Protein AF-G5S411-F1 (afdb_monomer_lite)

Radius of gyration: 20.15 Å; chains: 1; bounding box: 33×37×54 Å

Foldseek 3Di:
DDPDDPVVVVVCVVVVVVVVVVVVVVVVVVVLVVVLVPDPDVVVSVVSVVVVVVVVVVVVVVVVVVVVVVVVVVCVVVVD

Secondary structure (DSSP, 8-state):
--S--HHHHHHHHHHHHHHHHHHHHHHHHHHHHHHHHT-SSHHHHHHHHHHHHHHHHHHHHHHHHHHHHHHHHHHHHHT-

Structure (mmCIF, N/CA/C/O backbone):
data_AF-G5S411-F1
#
_entry.id   AF-G5S411-F1
#
loop_
_atom_site.group_PDB
_atom_site.id
_atom_site.type_symbol
_atom_site.label_atom_id
_atom_site.label_alt_id
_atom_site.label_comp_id
_atom_site.label_asym_id
_atom_site.label_entity_id
_atom_site.label_seq_id
_atom_site.pdbx_PDB_ins_code
_atom_site.Cartn_x
_atom_site.Cartn_y
_atom_site.Cartn_z
_atom_site.occupancy
_atom_site.B_iso_or_equiv
_atom_site.auth_seq_id
_atom_site.auth_comp_id
_atom_site.auth_asym_id
_atom_site.auth_atom_id
_atom_site.pdbx_PDB_model_num
ATOM 1 N N . MET A 1 1 ? -2.440 -23.283 32.093 1.00 51.19 1 MET A N 1
ATOM 2 C CA . MET A 1 1 ? -2.968 -22.177 31.264 1.00 51.19 1 MET A CA 1
ATOM 3 C C . MET A 1 1 ? -3.574 -22.808 30.021 1.00 51.19 1 MET A C 1
ATOM 5 O O . MET A 1 1 ? -2.806 -23.379 29.256 1.00 51.19 1 MET A O 1
ATOM 9 N N . PRO A 1 2 ? -4.909 -22.875 29.869 1.00 51.91 2 PRO A N 1
ATOM 10 C CA . PRO A 1 2 ? -5.497 -23.589 28.743 1.00 51.91 2 PRO A CA 1
ATOM 11 C C . PRO A 1 2 ? -5.257 -22.765 27.474 1.00 51.91 2 PRO A C 1
ATOM 13 O O . PRO A 1 2 ? -5.656 -21.609 27.400 1.00 51.91 2 PRO A O 1
ATOM 16 N N . LEU A 1 3 ? -4.550 -23.354 26.510 1.00 59.41 3 LEU A N 1
ATOM 17 C CA . LEU A 1 3 ? -4.046 -22.696 25.298 1.00 59.41 3 LEU A CA 1
ATOM 18 C C . LEU A 1 3 ? -5.101 -22.508 24.192 1.00 59.41 3 LEU A C 1
ATOM 20 O O . LEU A 1 3 ? -4.749 -22.075 23.104 1.00 59.41 3 LEU A O 1
ATOM 24 N N . PHE A 1 4 ? -6.372 -22.843 24.442 1.00 62.84 4 PHE A N 1
ATOM 25 C CA . PHE A 1 4 ? -7.433 -22.768 23.435 1.00 62.84 4 PHE A CA 1
ATOM 26 C C . PHE A 1 4 ? -8.779 -22.449 24.084 1.00 62.84 4 PHE A C 1
ATOM 28 O O . PHE A 1 4 ? -9.516 -23.330 24.529 1.00 62.84 4 PHE A O 1
ATOM 35 N N . THR A 1 5 ? -9.090 -21.164 24.149 1.00 66.94 5 THR A N 1
ATOM 36 C CA . THR A 1 5 ? -10.401 -20.636 24.527 1.00 66.94 5 THR A CA 1
ATOM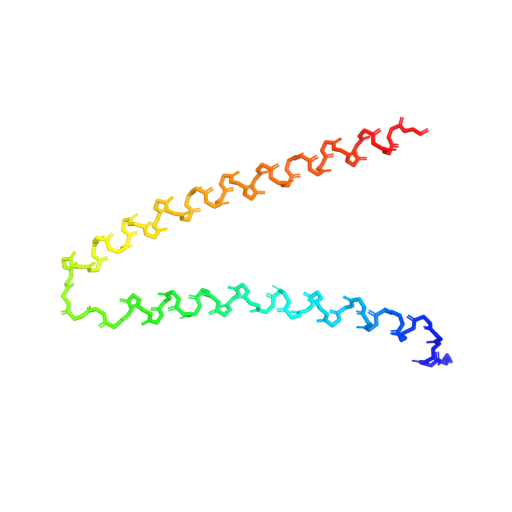 37 C C . THR A 1 5 ? -11.194 -20.290 23.260 1.00 66.94 5 THR A C 1
ATOM 39 O O . THR A 1 5 ? -10.625 -20.105 22.183 1.00 66.94 5 THR A O 1
ATOM 42 N N . SER A 1 6 ? -12.520 -20.154 23.353 1.00 62.94 6 SER A N 1
ATOM 43 C CA . SER A 1 6 ? -13.362 -19.688 22.232 1.00 62.94 6 SER A CA 1
ATOM 44 C C . SER A 1 6 ? -12.896 -18.346 21.640 1.00 62.94 6 SER A C 1
ATOM 46 O O . SER A 1 6 ? -13.148 -18.069 20.465 1.00 62.94 6 SER A O 1
ATOM 48 N N . SER A 1 7 ? -12.169 -17.546 22.427 1.00 66.31 7 SER A N 1
ATOM 49 C CA . SER A 1 7 ? -11.556 -16.284 22.011 1.00 66.31 7 SER A CA 1
ATOM 50 C C . SER A 1 7 ? -10.425 -16.477 20.999 1.00 66.31 7 SER A C 1
ATOM 52 O O . SER A 1 7 ? -10.311 -15.671 20.081 1.00 66.31 7 SER A O 1
ATOM 54 N N . ASP A 1 8 ? -9.652 -17.566 21.075 1.00 70.69 8 ASP A N 1
ATOM 55 C CA . ASP A 1 8 ? -8.567 -17.845 20.123 1.00 70.69 8 ASP A CA 1
ATOM 56 C C . ASP A 1 8 ? -9.122 -18.138 18.727 1.00 70.69 8 ASP A C 1
ATOM 58 O O . ASP A 1 8 ? -8.582 -17.686 17.720 1.00 70.69 8 ASP A O 1
ATOM 62 N N . LYS 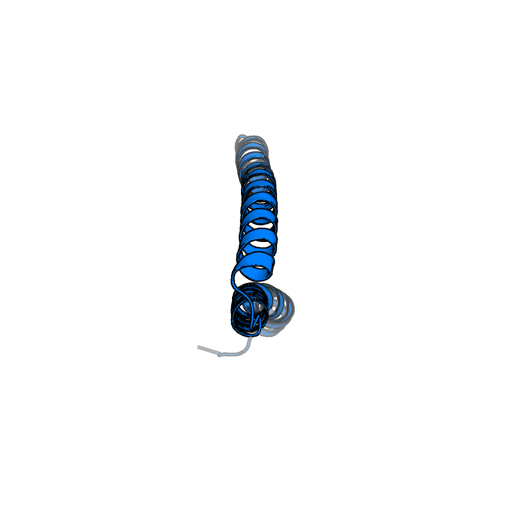A 1 9 ? -10.272 -18.819 18.645 1.00 71.12 9 LYS A N 1
ATOM 63 C CA . LYS A 1 9 ? -10.953 -19.081 17.368 1.00 71.12 9 LYS A CA 1
ATOM 64 C C . LYS A 1 9 ? -11.493 -17.796 16.731 1.00 71.12 9 LYS A C 1
ATOM 66 O O . LYS A 1 9 ? -11.453 -17.657 15.509 1.00 71.12 9 LYS A O 1
ATOM 71 N N . ALA A 1 10 ? -11.982 -16.855 17.541 1.00 74.56 10 ALA A N 1
ATOM 72 C CA . ALA A 1 10 ? -12.416 -15.538 17.075 1.00 74.56 10 ALA A CA 1
ATOM 73 C C . ALA A 1 10 ? -11.223 -14.663 16.651 1.00 74.56 10 ALA A C 1
ATOM 75 O O . ALA A 1 10 ? -11.279 -14.024 15.599 1.00 74.56 10 ALA A O 1
ATOM 76 N N . LEU A 1 11 ? -10.128 -14.705 17.415 1.00 78.62 11 LEU A N 1
ATOM 77 C CA . LEU A 1 11 ? -8.879 -14.015 17.106 1.00 78.62 11 LEU A CA 1
ATOM 78 C C . LEU A 1 11 ? -8.295 -14.510 15.784 1.00 78.62 11 LEU A C 1
ATOM 80 O O . LEU A 1 11 ? -8.018 -13.697 14.911 1.00 78.62 11 LEU A O 1
ATOM 84 N N . TRP A 1 12 ? -8.191 -15.827 15.587 1.00 78.38 12 TRP A N 1
ATOM 85 C CA . TRP A 1 12 ? -7.729 -16.407 14.326 1.00 78.38 12 TRP A CA 1
ATOM 86 C C . TRP A 1 12 ? -8.632 -16.028 13.154 1.00 78.38 12 TRP A C 1
ATOM 88 O O . TRP A 1 12 ? -8.123 -15.712 12.085 1.00 78.38 12 TRP A O 1
ATOM 98 N N . ARG A 1 13 ? -9.956 -15.969 13.337 1.00 78.38 13 ARG A N 1
ATOM 99 C CA . ARG A 1 13 ? -10.890 -15.574 12.268 1.00 78.38 13 ARG A CA 1
ATOM 100 C C . ARG A 1 13 ? -10.723 -14.116 11.821 1.00 78.38 13 ARG A C 1
ATOM 102 O O . ARG A 1 13 ? -11.013 -13.817 10.666 1.00 78.38 13 ARG A O 1
ATOM 109 N N . LEU A 1 14 ? -10.248 -13.233 12.702 1.00 78.69 14 LEU A N 1
ATOM 110 C CA . LEU A 1 14 ? -9.933 -11.837 12.379 1.00 78.69 14 LEU A CA 1
ATOM 111 C C . LEU A 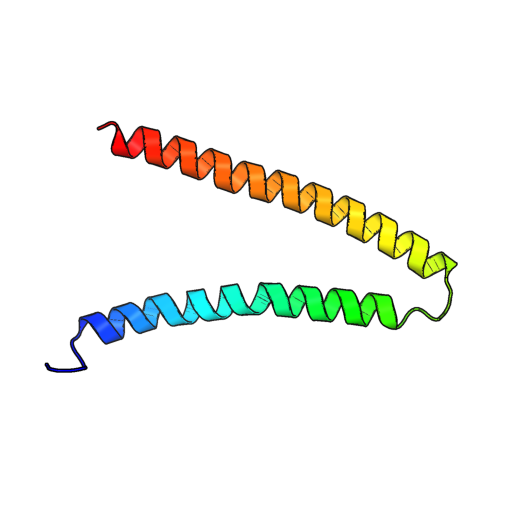1 14 ? -8.479 -11.668 11.903 1.00 78.69 14 LEU A C 1
ATOM 113 O O . LEU A 1 14 ? -8.208 -10.924 10.964 1.00 78.69 14 LEU A O 1
ATOM 117 N N . ALA A 1 15 ? -7.542 -12.382 12.525 1.00 79.81 15 ALA A N 1
ATOM 118 C CA . ALA A 1 15 ? -6.118 -12.308 12.232 1.00 79.81 15 ALA A CA 1
ATOM 119 C C . ALA A 1 15 ? -5.778 -12.888 10.856 1.00 79.81 15 ALA A C 1
ATOM 121 O O . ALA A 1 15 ? -4.963 -12.304 10.154 1.00 79.81 15 ALA A O 1
ATOM 122 N N . LEU A 1 16 ? -6.419 -13.982 10.428 1.00 82.31 16 LEU A N 1
ATOM 123 C CA . LEU A 1 16 ? -6.149 -14.617 9.131 1.00 82.31 16 LEU A CA 1
ATOM 124 C C . LEU A 1 16 ? -6.339 -13.652 7.943 1.00 82.31 16 LEU A C 1
ATOM 126 O O . LEU A 1 16 ? -5.388 -13.482 7.179 1.00 82.31 16 LEU A O 1
ATOM 130 N N . PRO A 1 17 ? -7.484 -12.950 7.794 1.00 82.25 17 PRO A N 1
ATOM 131 C CA . PRO A 1 17 ? -7.6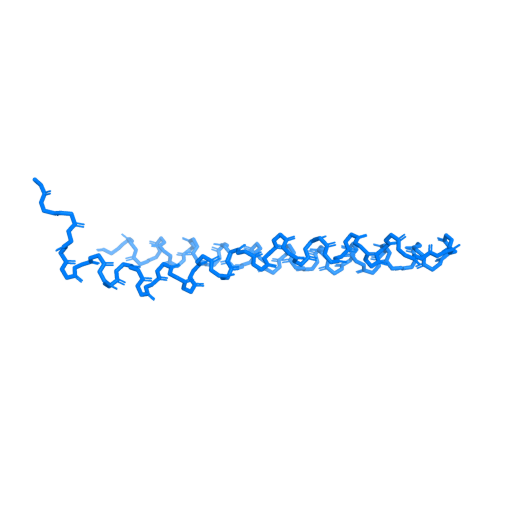35 -11.960 6.730 1.00 82.25 17 PRO A CA 1
ATOM 132 C C . PRO A 1 17 ? -6.710 -10.746 6.910 1.00 82.25 17 PRO A C 1
ATOM 134 O O . PRO A 1 17 ? -6.221 -10.212 5.917 1.00 82.25 17 PRO A O 1
ATOM 137 N N . MET A 1 18 ? -6.405 -10.328 8.146 1.00 80.19 18 MET A N 1
ATOM 138 C CA . MET A 1 18 ? -5.454 -9.231 8.384 1.00 80.19 18 MET A CA 1
ATOM 139 C C . MET A 1 18 ? -4.021 -9.590 7.975 1.00 80.19 18 MET A C 1
ATOM 141 O O . MET A 1 18 ? -3.341 -8.768 7.362 1.00 80.19 18 MET A O 1
ATOM 145 N N . ILE A 1 19 ? -3.564 -10.804 8.278 1.00 82.69 19 ILE A N 1
ATOM 146 C CA . ILE A 1 19 ? -2.245 -11.310 7.887 1.00 82.69 19 ILE A CA 1
ATOM 147 C C . ILE A 1 19 ? -2.175 -11.417 6.364 1.00 82.69 19 ILE A C 1
ATOM 149 O O . ILE A 1 19 ? -1.214 -10.939 5.766 1.00 82.69 19 ILE A O 1
ATOM 153 N N . PHE A 1 20 ? -3.216 -11.961 5.729 1.00 82.75 20 PHE A N 1
ATOM 154 C CA . PHE A 1 20 ? -3.267 -12.087 4.274 1.00 82.75 20 PHE A CA 1
ATOM 155 C C . PHE A 1 20 ? -3.180 -10.717 3.578 1.00 82.75 20 PHE A C 1
ATOM 157 O O . PHE A 1 20 ? -2.340 -10.533 2.701 1.00 82.75 20 PHE A O 1
ATOM 164 N N . SER A 1 21 ? -3.947 -9.722 4.040 1.00 80.00 21 SER A N 1
ATOM 165 C CA . SER A 1 21 ? -3.866 -8.338 3.538 1.00 80.00 21 SER A CA 1
ATOM 166 C C . SER A 1 21 ? -2.523 -7.652 3.813 1.00 80.00 21 SER A C 1
ATOM 168 O O . SER A 1 21 ? -2.127 -6.756 3.073 1.00 80.00 21 SER A O 1
ATOM 170 N N . ASN A 1 22 ? -1.803 -8.030 4.874 1.00 80.38 22 ASN A N 1
ATOM 171 C CA . ASN A 1 22 ? -0.475 -7.467 5.135 1.00 80.38 22 ASN A CA 1
ATOM 172 C C . ASN A 1 22 ? 0.606 -8.107 4.260 1.00 80.38 22 ASN A C 1
ATOM 174 O O . ASN A 1 22 ? 1.549 -7.421 3.881 1.00 80.38 22 ASN A O 1
ATOM 178 N N . ILE A 1 23 ? 0.458 -9.381 3.888 1.00 82.50 23 ILE A N 1
ATOM 179 C CA . ILE A 1 23 ? 1.394 -10.076 2.991 1.00 82.50 23 ILE A CA 1
ATOM 180 C C . ILE A 1 23 ? 1.290 -9.546 1.556 1.00 82.50 23 ILE A C 1
ATOM 182 O O . ILE A 1 23 ? 2.298 -9.503 0.853 1.00 82.50 23 ILE A O 1
ATOM 186 N N . THR A 1 24 ? 0.116 -9.084 1.113 1.00 76.38 24 THR A N 1
ATOM 187 C CA . THR A 1 24 ? -0.047 -8.559 -0.255 1.00 76.38 24 THR A CA 1
ATOM 188 C C . THR A 1 24 ? 0.789 -7.310 -0.532 1.00 76.38 24 THR A C 1
ATOM 190 O O . THR A 1 24 ? 1.163 -7.093 -1.677 1.00 76.38 24 THR A O 1
ATOM 193 N N . VAL A 1 25 ? 1.127 -6.511 0.486 1.00 76.50 25 VAL A N 1
ATOM 194 C CA . VAL A 1 25 ? 1.926 -5.279 0.326 1.00 76.50 25 VAL A CA 1
ATOM 1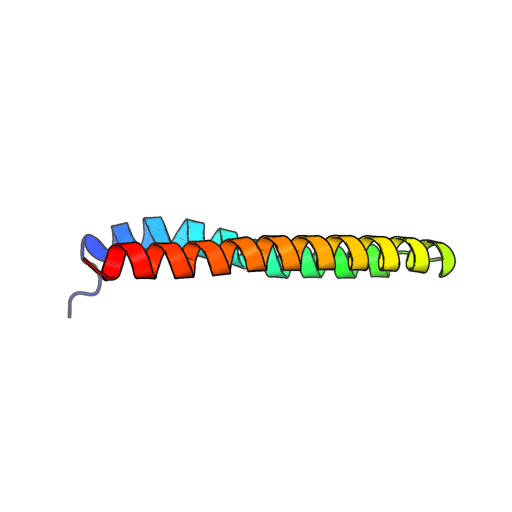95 C C . VAL A 1 25 ? 3.369 -5.566 -0.130 1.00 76.50 25 VAL A C 1
ATOM 197 O O . VAL A 1 25 ? 3.757 -5.077 -1.190 1.00 76.50 25 VAL A O 1
ATOM 200 N N . PRO A 1 26 ? 4.178 -6.368 0.593 1.00 76.81 26 PRO A N 1
ATOM 201 C CA . PRO A 1 26 ? 5.521 -6.723 0.140 1.00 76.81 26 PRO A CA 1
ATOM 202 C C . PRO A 1 26 ? 5.506 -7.566 -1.139 1.00 76.81 26 PRO A C 1
ATOM 204 O O . PRO A 1 26 ? 6.424 -7.449 -1.947 1.00 76.81 26 PRO A O 1
ATOM 207 N N . LEU A 1 27 ? 4.463 -8.373 -1.364 1.00 76.25 27 LEU A N 1
ATOM 208 C CA . LEU A 1 27 ? 4.324 -9.146 -2.600 1.00 76.25 27 LEU A CA 1
ATOM 209 C C . LEU A 1 27 ? 4.134 -8.233 -3.819 1.00 76.25 27 LEU A C 1
ATOM 211 O O . LEU A 1 27 ? 4.778 -8.451 -4.841 1.00 76.25 27 LEU A O 1
ATOM 215 N N . LEU A 1 28 ? 3.319 -7.179 -3.686 1.00 75.69 28 LEU A N 1
ATOM 216 C CA . LEU A 1 28 ? 3.160 -6.149 -4.714 1.00 75.69 28 LEU A CA 1
ATOM 217 C C . LEU A 1 28 ? 4.500 -5.454 -5.005 1.00 75.69 28 LEU A C 1
ATOM 219 O O . LEU A 1 28 ? 4.882 -5.339 -6.161 1.00 75.69 28 LEU A O 1
ATOM 223 N N . GLY A 1 29 ? 5.261 -5.089 -3.966 1.00 73.50 29 GLY A N 1
ATOM 224 C CA . GLY A 1 29 ? 6.585 -4.473 -4.129 1.00 73.50 29 GLY A CA 1
ATOM 225 C C . GLY A 1 29 ? 7.609 -5.379 -4.829 1.00 73.50 29 GLY A C 1
ATOM 226 O O . GLY A 1 29 ? 8.448 -4.907 -5.599 1.00 73.50 29 GLY A O 1
ATOM 227 N N . LEU A 1 30 ? 7.526 -6.693 -4.607 1.00 77.62 30 LEU A N 1
ATOM 228 C CA . LEU A 1 30 ? 8.370 -7.677 -5.286 1.00 77.62 30 LEU A CA 1
ATOM 229 C C . LEU A 1 30 ? 7.986 -7.824 -6.766 1.00 77.62 30 LEU A C 1
ATOM 231 O O . LEU A 1 30 ? 8.870 -7.917 -7.617 1.00 77.62 30 LEU A O 1
ATOM 235 N N . VAL A 1 31 ? 6.688 -7.774 -7.081 1.00 74.81 31 VAL A N 1
ATOM 236 C CA . VAL A 1 31 ? 6.180 -7.747 -8.463 1.00 74.81 31 VAL A CA 1
ATOM 237 C C . VAL A 1 31 ? 6.589 -6.455 -9.171 1.00 74.81 31 VAL A C 1
ATOM 239 O O . VAL A 1 31 ? 7.111 -6.534 -10.279 1.00 74.81 31 VAL A O 1
ATOM 242 N N . ASP A 1 32 ? 6.453 -5.294 -8.527 1.00 72.12 32 ASP A N 1
ATOM 243 C CA . ASP A 1 32 ? 6.894 -4.008 -9.083 1.00 72.12 32 ASP A CA 1
ATOM 244 C C . ASP A 1 32 ? 8.389 -4.046 -9.432 1.00 72.12 32 ASP A C 1
ATOM 246 O O . ASP A 1 32 ? 8.793 -3.680 -10.537 1.00 72.12 32 ASP A O 1
ATOM 250 N N . THR A 1 33 ? 9.215 -4.579 -8.526 1.00 66.62 33 THR A N 1
ATOM 251 C CA . THR A 1 33 ? 10.663 -4.730 -8.743 1.00 66.62 33 THR A CA 1
ATOM 252 C C . THR A 1 33 ? 10.970 -5.700 -9.891 1.00 66.62 33 THR A C 1
ATOM 254 O O . THR A 1 33 ? 11.835 -5.422 -10.722 1.00 66.62 33 THR A O 1
ATOM 257 N N . ALA A 1 34 ? 10.248 -6.821 -9.983 1.00 70.12 34 ALA A N 1
ATOM 258 C CA . ALA A 1 34 ? 10.441 -7.824 -11.031 1.00 70.12 34 ALA A CA 1
ATOM 259 C C . ALA A 1 34 ? 9.989 -7.347 -12.424 1.00 70.12 34 ALA A C 1
ATOM 261 O O . ALA A 1 34 ? 10.627 -7.693 -13.422 1.00 70.12 34 ALA A O 1
ATOM 262 N N . VAL A 1 35 ? 8.914 -6.554 -12.497 1.00 67.19 35 VAL A N 1
ATOM 263 C CA . VAL A 1 35 ? 8.400 -5.956 -13.740 1.00 67.19 35 VAL A CA 1
ATOM 264 C C . VAL A 1 35 ? 9.354 -4.877 -14.250 1.00 67.19 35 VAL A C 1
ATOM 266 O O . VAL A 1 35 ? 9.668 -4.851 -15.439 1.00 67.19 35 VAL A O 1
ATOM 269 N N . ILE A 1 36 ? 9.874 -4.029 -13.358 1.00 65.19 36 ILE A N 1
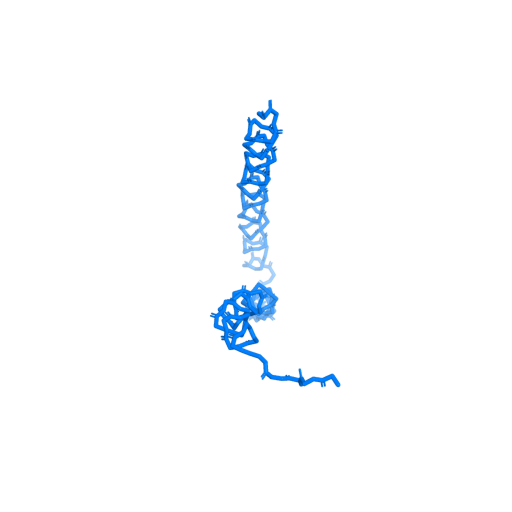ATOM 270 C CA . ILE A 1 36 ? 10.865 -3.003 -13.717 1.00 65.19 36 ILE A CA 1
ATOM 271 C C . ILE A 1 36 ? 12.196 -3.648 -14.145 1.00 65.19 36 ILE A C 1
ATOM 273 O O . ILE A 1 36 ? 12.849 -3.153 -15.061 1.00 65.19 36 ILE A O 1
ATOM 277 N N . GLY A 1 37 ? 12.578 -4.776 -13.535 1.00 66.00 37 GLY A N 1
ATOM 278 C CA . GLY A 1 37 ? 13.815 -5.502 -13.844 1.00 66.00 37 GLY A CA 1
ATOM 279 C C . GLY A 1 37 ? 13.853 -6.223 -15.201 1.00 66.00 37 GLY A C 1
ATOM 280 O O . GLY A 1 37 ? 14.941 -6.563 -15.653 1.00 66.00 37 GLY A O 1
ATOM 281 N N . HIS A 1 38 ? 12.709 -6.442 -15.863 1.00 65.31 38 HIS A N 1
ATOM 282 C CA . HIS A 1 38 ? 12.616 -7.145 -17.159 1.00 65.31 38 HIS A CA 1
ATOM 283 C C . HIS A 1 38 ? 12.659 -6.225 -18.396 1.00 65.31 38 HIS A C 1
ATOM 285 O O . HIS A 1 38 ? 12.498 -6.695 -19.521 1.00 65.31 38 HIS A O 1
ATOM 291 N N . LEU A 1 39 ? 12.838 -4.913 -18.229 1.00 61.12 39 LEU A N 1
ATOM 292 C CA . LEU A 1 39 ? 12.853 -3.969 -19.350 1.00 61.12 39 LEU A CA 1
ATOM 293 C C . LEU A 1 39 ? 14.266 -3.844 -19.952 1.00 61.12 39 LEU A C 1
ATOM 295 O O . LEU A 1 39 ? 15.112 -3.130 -19.423 1.00 61.12 39 LEU A O 1
ATOM 299 N N . ASP A 1 40 ? 14.485 -4.484 -21.105 1.00 58.88 40 ASP A N 1
ATOM 300 C CA . ASP A 1 40 ? 15.753 -4.527 -21.867 1.00 58.88 40 ASP A CA 1
ATOM 301 C C . ASP A 1 40 ? 16.224 -3.176 -22.465 1.00 58.88 40 ASP A C 1
ATOM 303 O O . ASP A 1 40 ? 17.326 -3.084 -23.006 1.00 58.88 40 ASP A O 1
ATOM 307 N N . SER A 1 41 ? 15.425 -2.101 -22.393 1.00 63.12 41 SER A N 1
ATOM 308 C CA . SER A 1 41 ? 15.787 -0.783 -22.943 1.00 63.12 41 SER A CA 1
ATOM 309 C C . SER A 1 41 ? 15.627 0.347 -21.910 1.00 63.12 41 SER A C 1
ATOM 311 O O . SER A 1 41 ? 14.514 0.580 -21.422 1.00 63.12 41 SER A O 1
ATOM 313 N N . PRO A 1 42 ? 16.697 1.115 -21.606 1.00 66.94 42 PRO A N 1
ATOM 314 C CA . PRO A 1 42 ? 16.707 2.121 -20.536 1.00 66.94 42 PRO A CA 1
ATOM 315 C C . PRO A 1 42 ? 15.702 3.270 -20.724 1.00 66.94 42 PRO A C 1
ATOM 317 O O . PRO A 1 42 ? 15.331 3.929 -19.755 1.00 66.94 42 PRO A O 1
ATOM 320 N N . VAL A 1 43 ? 15.216 3.502 -21.948 1.00 69.94 43 VAL A N 1
ATOM 321 C CA . VAL A 1 43 ? 14.251 4.575 -22.248 1.00 69.94 43 VAL A CA 1
ATOM 322 C C . VAL A 1 43 ? 12.841 4.227 -21.756 1.00 69.94 43 VAL A C 1
ATOM 324 O O . VAL A 1 43 ? 12.175 5.067 -21.150 1.00 69.94 43 VAL A O 1
ATOM 327 N N . PHE A 1 44 ? 12.391 2.983 -21.947 1.00 65.31 44 PHE A N 1
ATOM 328 C CA . PHE A 1 44 ? 11.092 2.531 -21.429 1.00 65.31 44 PHE A CA 1
ATOM 329 C C . PHE A 1 44 ? 11.120 2.360 -19.907 1.00 65.31 44 PHE A C 1
ATOM 331 O O . PHE A 1 44 ? 10.139 2.675 -19.234 1.00 65.31 44 PHE A O 1
ATOM 338 N N . LEU A 1 45 ? 12.270 1.958 -19.358 1.00 69.19 45 LEU A N 1
ATOM 339 C CA . LEU A 1 45 ? 12.502 1.887 -17.916 1.00 69.19 45 LEU A CA 1
ATOM 340 C C . LEU A 1 45 ? 12.391 3.278 -17.270 1.00 69.19 45 LEU A C 1
ATOM 342 O O . LEU A 1 45 ? 11.728 3.425 -16.247 1.00 69.19 45 LEU A O 1
ATOM 346 N N . GLY A 1 46 ? 12.933 4.318 -17.916 1.00 71.44 46 GLY A N 1
ATOM 347 C CA . GLY A 1 46 ? 12.777 5.705 -17.471 1.00 71.44 46 GLY A CA 1
ATOM 348 C C . GLY A 1 46 ? 11.315 6.165 -17.414 1.00 71.44 46 GLY A C 1
ATOM 349 O O . GLY A 1 46 ? 10.892 6.742 -16.413 1.00 71.44 46 GLY A O 1
ATOM 350 N N . GLY A 1 47 ? 10.514 5.862 -18.441 1.00 77.50 47 GLY A N 1
ATOM 351 C CA . GLY A 1 47 ? 9.085 6.204 -18.463 1.00 77.50 47 GLY A CA 1
ATOM 352 C C . GLY A 1 47 ? 8.276 5.496 -17.371 1.00 77.50 47 GLY A C 1
ATOM 353 O O . GLY A 1 47 ? 7.496 6.134 -16.659 1.00 77.50 47 GLY A O 1
ATOM 354 N N . VAL A 1 48 ? 8.506 4.192 -17.188 1.00 73.19 48 VAL A N 1
ATOM 355 C CA . VAL A 1 48 ? 7.857 3.398 -16.132 1.00 73.19 48 VAL A CA 1
ATOM 356 C C . VAL A 1 48 ? 8.300 3.862 -14.743 1.00 73.19 48 VAL A C 1
ATOM 358 O O . VAL A 1 48 ? 7.455 3.998 -13.864 1.00 73.19 48 VAL A O 1
ATOM 361 N N . ALA A 1 49 ? 9.579 4.187 -14.542 1.00 74.69 49 ALA A N 1
ATOM 362 C CA . ALA A 1 49 ? 10.087 4.698 -13.268 1.00 74.69 49 ALA A CA 1
ATOM 363 C C . ALA A 1 49 ? 9.439 6.036 -12.879 1.00 74.69 49 ALA A C 1
ATOM 365 O O . ALA A 1 49 ? 9.052 6.221 -11.722 1.00 74.69 49 ALA A O 1
ATOM 366 N N . VAL A 1 50 ? 9.261 6.955 -13.834 1.00 79.88 50 VAL A N 1
ATOM 367 C CA . VAL A 1 50 ? 8.569 8.232 -13.590 1.00 79.88 50 VAL A CA 1
ATOM 368 C C . VAL A 1 50 ? 7.089 7.996 -13.272 1.00 79.88 50 VAL A C 1
ATOM 370 O O . VAL A 1 50 ? 6.580 8.557 -12.300 1.00 79.88 50 VAL A O 1
ATOM 373 N N . GLY A 1 51 ? 6.409 7.123 -14.025 1.00 80.38 51 GLY A N 1
ATOM 374 C CA . GLY A 1 51 ? 5.011 6.760 -13.767 1.00 80.38 51 GLY A CA 1
ATOM 375 C C . GLY A 1 51 ? 4.802 6.087 -12.405 1.00 80.38 51 GLY A C 1
ATOM 376 O O . GLY A 1 51 ? 3.887 6.455 -11.663 1.00 80.38 51 GLY A O 1
ATOM 377 N N . ALA A 1 52 ? 5.687 5.160 -12.035 1.00 77.56 52 ALA A N 1
ATOM 378 C CA . ALA A 1 52 ? 5.689 4.494 -10.736 1.00 77.56 52 ALA A CA 1
ATOM 379 C C . ALA A 1 52 ? 5.961 5.485 -9.597 1.00 77.56 52 ALA A C 1
ATOM 381 O O . ALA A 1 52 ? 5.259 5.467 -8.589 1.00 77.56 52 ALA A O 1
ATOM 382 N N . THR A 1 53 ? 6.911 6.409 -9.774 1.00 78.38 53 THR A N 1
ATOM 383 C CA . THR A 1 53 ? 7.219 7.448 -8.778 1.00 78.38 53 THR A CA 1
ATOM 384 C C . THR A 1 53 ? 6.032 8.388 -8.567 1.00 78.38 53 THR A C 1
ATOM 386 O O . THR A 1 53 ? 5.650 8.636 -7.424 1.00 78.38 53 THR A O 1
ATOM 389 N N . ALA A 1 54 ? 5.397 8.865 -9.642 1.00 86.19 54 ALA A N 1
ATOM 390 C CA . ALA A 1 54 ? 4.218 9.729 -9.553 1.00 86.19 54 ALA A CA 1
ATOM 391 C C . ALA A 1 54 ? 3.032 9.017 -8.878 1.00 86.19 54 ALA A C 1
ATOM 393 O O . ALA A 1 54 ? 2.379 9.579 -7.997 1.00 86.19 54 ALA A O 1
ATOM 394 N N . THR A 1 55 ? 2.789 7.757 -9.246 1.00 84.62 55 THR A N 1
ATOM 395 C CA . THR A 1 55 ? 1.725 6.932 -8.654 1.00 84.62 55 THR A CA 1
ATOM 396 C C . THR A 1 55 ? 1.995 6.653 -7.177 1.00 84.62 55 THR A C 1
ATOM 398 O O . THR A 1 55 ? 1.097 6.809 -6.352 1.00 84.62 55 THR A O 1
ATOM 401 N N . SER A 1 56 ? 3.237 6.316 -6.820 1.00 81.50 56 SER A N 1
ATOM 402 C CA . SER A 1 56 ? 3.665 6.104 -5.434 1.00 81.50 56 SER A CA 1
ATOM 403 C C . SER A 1 56 ? 3.482 7.368 -4.592 1.00 81.50 56 SER A C 1
ATOM 405 O O . SER A 1 56 ? 2.938 7.308 -3.490 1.00 81.50 56 SER A O 1
ATOM 407 N N . PHE A 1 57 ? 3.824 8.537 -5.142 1.00 83.62 57 PHE A N 1
ATOM 408 C CA . PHE A 1 57 ? 3.605 9.820 -4.477 1.00 83.62 57 PHE A CA 1
ATOM 409 C C . PHE A 1 57 ? 2.114 10.087 -4.220 1.00 83.62 57 PHE A C 1
ATOM 411 O O . PHE A 1 57 ? 1.730 10.489 -3.119 1.00 83.62 57 PHE A O 1
ATOM 418 N N . LEU A 1 58 ? 1.254 9.799 -5.201 1.00 88.94 58 LEU A N 1
ATOM 419 C CA . LEU A 1 58 ? -0.195 9.937 -5.059 1.00 88.94 58 LEU A CA 1
ATOM 420 C C . LEU A 1 58 ? -0.757 8.971 -4.003 1.00 88.94 58 LEU A C 1
ATOM 422 O O . LEU A 1 58 ? -1.544 9.376 -3.147 1.00 88.94 58 LEU A O 1
ATOM 426 N N . PHE A 1 59 ? -0.308 7.713 -4.009 1.00 83.19 59 PHE A N 1
ATOM 427 C CA . PHE A 1 59 ? -0.672 6.732 -2.987 1.00 83.19 59 PHE A CA 1
ATOM 428 C C . PHE A 1 59 ? -0.201 7.152 -1.597 1.00 83.19 59 PHE A C 1
ATOM 430 O O . PHE A 1 59 ? -0.964 7.022 -0.643 1.00 83.19 59 PHE A O 1
ATOM 437 N N . MET A 1 60 ? 1.009 7.694 -1.466 1.00 81.12 60 MET A N 1
ATOM 438 C CA . MET A 1 60 ? 1.528 8.195 -0.195 1.00 81.12 60 MET A CA 1
ATOM 439 C C . MET A 1 60 ? 0.663 9.338 0.352 1.00 81.12 60 MET A C 1
ATOM 441 O O . MET A 1 60 ? 0.340 9.332 1.539 1.00 81.12 60 MET A O 1
ATOM 445 N N . LEU A 1 61 ? 0.212 10.266 -0.500 1.00 87.12 61 LEU A N 1
ATOM 446 C CA . LEU A 1 61 ? -0.713 11.338 -0.108 1.00 87.12 61 LEU A CA 1
ATOM 447 C C . LEU A 1 61 ? -2.076 10.795 0.342 1.00 87.12 61 LEU A C 1
ATOM 449 O O . LEU A 1 61 ? -2.607 11.224 1.367 1.00 87.12 61 LEU A O 1
ATOM 453 N N . LEU A 1 62 ? -2.636 9.827 -0.385 1.00 88.25 62 LEU A N 1
ATOM 454 C CA . LEU A 1 62 ? -3.909 9.198 -0.020 1.00 88.25 62 LEU A CA 1
ATOM 455 C C . LEU A 1 62 ? -3.795 8.370 1.269 1.00 88.25 62 LEU A C 1
ATOM 457 O O . LEU A 1 62 ? -4.691 8.407 2.114 1.00 88.25 62 LEU A O 1
ATOM 461 N N . LEU A 1 63 ? -2.688 7.650 1.458 1.00 83.19 63 LEU A N 1
ATOM 462 C CA . LEU A 1 63 ? -2.399 6.903 2.684 1.00 83.19 63 LEU A CA 1
ATOM 463 C C . LEU A 1 63 ? -2.195 7.840 3.876 1.00 83.19 63 LEU A C 1
ATOM 465 O O . LEU A 1 63 ? -2.698 7.553 4.965 1.00 83.19 63 LEU A O 1
ATOM 469 N N . PHE A 1 64 ? -1.524 8.973 3.667 1.00 85.81 64 PHE A N 1
ATOM 470 C CA . PHE A 1 64 ? -1.404 10.031 4.664 1.00 85.81 64 PHE A CA 1
ATOM 471 C C . PHE A 1 64 ? -2.779 10.582 5.050 1.00 85.81 64 PHE A C 1
ATOM 473 O O . PHE A 1 64 ? -3.097 10.657 6.238 1.00 85.81 64 PHE A O 1
ATOM 480 N N . LEU A 1 65 ? -3.629 10.892 4.066 1.00 86.00 65 LEU A N 1
ATOM 481 C CA . LEU A 1 65 ? -4.987 11.374 4.313 1.00 86.00 65 LEU A CA 1
ATOM 482 C C . LEU A 1 65 ? -5.807 10.349 5.107 1.00 86.00 65 LEU A C 1
ATOM 484 O O . LEU A 1 65 ? -6.490 10.713 6.067 1.00 86.00 65 LEU A O 1
ATOM 488 N N . ARG A 1 66 ? -5.691 9.060 4.765 1.00 83.50 66 ARG A N 1
ATOM 489 C CA . ARG A 1 66 ? -6.321 7.972 5.520 1.00 83.50 66 ARG A CA 1
ATOM 490 C C . ARG A 1 66 ? -5.859 7.980 6.975 1.00 83.50 66 ARG A C 1
ATOM 492 O O . ARG A 1 66 ? -6.697 8.050 7.864 1.00 83.50 66 ARG A O 1
ATOM 499 N N . MET A 1 67 ? -4.552 7.952 7.241 1.00 81.25 67 MET A N 1
ATOM 500 C CA . MET A 1 67 ? -4.046 7.928 8.620 1.00 81.25 67 MET A CA 1
ATOM 501 C C . MET A 1 67 ? -4.421 9.196 9.402 1.00 81.25 67 MET A C 1
ATOM 503 O O . MET A 1 67 ? -4.895 9.083 10.533 1.00 81.25 67 MET A O 1
ATOM 507 N N . SER A 1 68 ? -4.297 10.379 8.792 1.00 84.62 68 SER A N 1
ATOM 508 C CA . SER A 1 68 ? -4.642 11.669 9.408 1.00 84.62 68 SER A CA 1
ATOM 509 C C . SER A 1 68 ? -6.122 11.747 9.807 1.00 84.62 68 SER A C 1
ATOM 511 O O . SER A 1 68 ? -6.447 12.117 10.937 1.00 84.62 68 SER A O 1
ATOM 513 N N . THR A 1 69 ? -7.026 11.304 8.927 1.00 83.94 69 THR A N 1
ATOM 514 C CA . THR A 1 69 ? -8.471 11.282 9.207 1.00 83.94 69 THR A CA 1
ATOM 515 C C . THR A 1 69 ? -8.838 10.264 10.287 1.00 83.94 69 THR A C 1
ATOM 517 O O . THR A 1 69 ? -9.597 10.608 11.193 1.00 83.94 69 THR A O 1
ATOM 520 N N . THR A 1 70 ? -8.260 9.055 10.290 1.00 83.88 70 THR A N 1
ATOM 521 C CA . THR A 1 70 ? -8.455 8.113 11.415 1.00 83.88 70 THR A CA 1
ATOM 522 C C . THR A 1 70 ? -7.941 8.663 12.745 1.00 83.88 70 THR A C 1
ATOM 524 O O . THR A 1 70 ? -8.621 8.499 13.754 1.00 83.88 70 THR A O 1
ATOM 527 N N . GLY A 1 71 ? -6.792 9.348 12.767 1.00 80.56 71 GLY A N 1
ATOM 528 C CA . GLY A 1 71 ? -6.241 9.946 13.989 1.00 80.56 71 GLY A CA 1
ATOM 529 C C . GLY A 1 71 ? -7.118 11.062 14.562 1.00 80.56 71 GLY A C 1
ATOM 530 O O . GLY A 1 71 ? -7.339 11.115 15.772 1.00 80.56 71 GLY A O 1
ATOM 531 N N . LEU A 1 72 ? -7.666 11.929 13.707 1.00 82.75 72 LEU A N 1
ATOM 532 C CA . LEU A 1 72 ? -8.625 12.964 14.115 1.00 82.75 72 LEU A CA 1
ATOM 533 C C . LEU A 1 72 ? -9.949 12.360 14.599 1.00 82.75 72 LEU A C 1
ATOM 535 O O . LEU A 1 72 ? -10.490 12.787 15.616 1.00 82.75 72 LEU A O 1
ATOM 539 N N . THR A 1 73 ? -10.445 11.329 13.912 1.00 82.50 73 THR A N 1
ATOM 540 C CA . THR A 1 73 ? -11.708 10.664 14.269 1.00 82.50 73 THR A CA 1
ATOM 541 C C . THR A 1 73 ? -11.582 9.889 15.584 1.00 82.50 73 THR A C 1
ATOM 543 O O . THR A 1 73 ? -12.487 9.936 16.413 1.00 82.50 73 THR A O 1
ATOM 546 N N . ALA A 1 74 ? -10.445 9.227 15.821 1.00 79.12 74 ALA A N 1
ATOM 547 C CA . ALA A 1 74 ? -10.152 8.544 17.081 1.00 79.12 74 ALA A CA 1
ATOM 548 C C . ALA A 1 74 ? -10.069 9.526 18.260 1.00 79.12 74 ALA A C 1
ATOM 550 O O . ALA A 1 74 ? -10.619 9.248 19.323 1.00 79.12 74 ALA A O 1
ATOM 551 N N . GLN A 1 75 ? -9.446 10.693 18.061 1.00 80.88 75 GLN A N 1
ATOM 552 C CA . GLN A 1 75 ? -9.412 11.754 19.073 1.00 80.88 75 GLN A CA 1
ATOM 553 C C . GLN A 1 75 ? -10.809 12.317 19.358 1.00 80.88 75 GLN A C 1
ATOM 555 O O . GLN A 1 75 ? -11.179 12.449 20.518 1.00 80.88 75 GLN A O 1
ATOM 560 N N . ALA A 1 76 ? -11.615 12.588 18.327 1.00 82.25 76 ALA A N 1
ATOM 561 C CA . ALA A 1 76 ? -12.982 13.082 18.502 1.00 82.25 76 ALA A CA 1
ATOM 562 C C . ALA A 1 76 ? -13.902 12.065 19.206 1.00 82.25 76 ALA A C 1
ATOM 564 O O . ALA A 1 76 ? -14.780 12.459 19.970 1.00 82.25 76 ALA A O 1
ATOM 565 N N . PHE A 1 77 ? -13.702 10.765 18.969 1.00 77.75 77 PHE A N 1
ATOM 566 C CA . PHE A 1 77 ? -14.474 9.705 19.621 1.00 77.75 77 PHE A CA 1
ATOM 567 C C . PHE A 1 77 ? -14.012 9.430 21.063 1.00 77.75 77 PHE A C 1
ATOM 569 O O . PHE A 1 77 ? -14.847 9.146 21.915 1.00 77.75 77 PHE A O 1
ATOM 576 N N . GLY A 1 78 ? -12.705 9.524 21.338 1.00 78.31 78 GLY A N 1
ATOM 577 C CA . GLY A 1 78 ? -12.120 9.321 22.670 1.00 78.31 78 GLY A CA 1
ATOM 578 C C . GLY A 1 78 ? -12.160 10.546 23.591 1.00 78.31 78 GLY A C 1
ATOM 579 O O . GLY A 1 78 ? -11.969 10.399 24.791 1.00 78.31 78 GLY A O 1
ATOM 580 N N . ALA A 1 79 ? -12.428 11.744 23.063 1.00 69.69 79 ALA A N 1
ATOM 581 C CA . ALA A 1 79 ? -12.662 12.962 23.849 1.00 69.69 79 ALA A CA 1
ATOM 582 C C . ALA A 1 79 ? -14.075 13.026 24.475 1.00 69.69 79 ALA A C 1
ATOM 584 O O . ALA A 1 79 ? -14.527 14.100 24.874 1.00 69.69 79 ALA A O 1
ATOM 585 N N . LYS A 1 80 ? -14.776 11.891 24.527 1.00 51.91 80 LYS A N 1
ATOM 586 C CA . LYS A 1 80 ? -16.098 11.717 25.125 1.00 51.91 80 LYS A CA 1
ATOM 587 C C . LYS A 1 80 ? -15.979 10.897 26.402 1.00 51.91 80 LYS A C 1
ATOM 589 O O . LYS A 1 80 ? -16.737 11.206 27.344 1.00 51.91 80 LYS A O 1
#

Organism: NCBI:txid913084

InterPro domains:
  IPR002528 Multi antimicrobial extrusion protein [PF01554] (17-80)

Sequence (80 aa):
MPLFTSSDKALWRLALPMIFSNITVPLLGLVDTAVIGHLDSPVFLGGVAVGATATSFLFMLLLFLRMSTTGLTAQAFGAK

pLDDT: mean 75.44, std 8.69, range [51.19, 88.94]